Protein AF-A0A973BEH5-F1 (afdb_monomer)

Radius of gyration: 23.43 Å; Cα contacts (8 Å, |Δi|>4): 34; chains: 1; bounding box: 37×47×64 Å

Solvent-accessible surface area (backbone atoms only — not comparable to full-atom values): 5203 Å² total; per-residue (Å²): 137,84,82,72,81,67,81,78,76,71,70,76,76,71,80,86,62,59,73,83,32,71,72,38,46,53,50,51,53,49,52,63,52,47,54,55,47,46,49,50,48,49,56,67,42,44,47,53,46,42,19,37,76,72,64,68,23,71,71,63,11,50,50,52,54,52,49,53,53,52,52,52,50,54,52,44,69,63,45,50,63,60,54,47,67,73,75,106

Foldseek 3Di:
DDPDPDPVPPPPPDPPDDCPHPVNVVVVVCCVVVVCCCCVVVPVNVLQCCLPVVQPHDPRSVVVSVVVVVVVVVVCVVVVVVVVVVVD

Mean predicted aligned error: 9.7 Å

Nearest PDB structures (foldseek):
  3j6s-assembly1_B  TM=2.847E-01  e=7.680E+00  dengue virus type 3

pLDDT: mean 88.35, std 13.99, range [48.84, 98.38]

Secondary structure (DSSP, 8-state):
---PPPGGG---------TTSHHHHHHHHHHHHHHHHIIIIIIIIIHHHIIIIIT-SHHHHHHHHHHHHHHHHHHHHHHHHHHHHHH-

Structure (mmCIF, N/CA/C/O backbone):
data_AF-A0A973BEH5-F1
#
_entry.id   AF-A0A973BEH5-F1
#
loop_
_atom_site.group_PDB
_atom_site.id
_atom_site.type_symbol
_atom_site.label_atom_id
_atom_site.label_alt_id
_atom_site.label_comp_id
_atom_site.label_asym_id
_atom_site.label_entity_id
_atom_site.label_seq_id
_atom_site.pdbx_PDB_ins_code
_atom_site.Cartn_x
_atom_site.Cartn_y
_atom_site.Cartn_z
_atom_site.occupancy
_atom_site.B_iso_or_equiv
_atom_site.auth_seq_id
_atom_site.auth_comp_id
_atom_site.auth_asym_id
_atom_site.auth_atom_id
_atom_site.pdbx_PDB_model_num
ATOM 1 N N . MET A 1 1 ? -10.996 36.838 47.150 1.00 48.84 1 MET A N 1
ATOM 2 C CA . MET A 1 1 ? -11.940 35.879 46.542 1.00 48.84 1 MET A CA 1
ATOM 3 C C . MET A 1 1 ? -11.110 34.887 45.741 1.00 48.84 1 MET A C 1
ATOM 5 O O . MET A 1 1 ? -10.715 35.194 44.628 1.00 48.84 1 MET A O 1
ATOM 9 N N . SER A 1 2 ? -10.712 33.784 46.381 1.00 59.88 2 SER A N 1
ATOM 10 C CA . SER A 1 2 ? -9.924 32.710 45.766 1.00 59.88 2 SER A CA 1
ATOM 11 C C . SER A 1 2 ? -10.900 31.763 45.081 1.00 59.88 2 SER A C 1
ATOM 13 O O . SER A 1 2 ? -11.663 31.075 45.756 1.00 59.88 2 SER A O 1
ATOM 15 N N . HIS A 1 3 ? -10.946 31.794 43.753 1.00 61.19 3 HIS A N 1
ATOM 16 C CA . HIS A 1 3 ? -11.704 30.823 42.977 1.00 61.19 3 HIS A CA 1
ATOM 17 C C . HIS A 1 3 ? -10.815 29.587 42.818 1.00 61.19 3 HIS A C 1
ATOM 19 O O . HIS A 1 3 ? -9.997 29.510 41.907 1.00 61.19 3 HIS A O 1
ATOM 25 N N . SER A 1 4 ? -10.896 28.668 43.782 1.00 66.06 4 SER A N 1
ATOM 26 C CA . SER A 1 4 ? -10.309 27.338 43.615 1.00 66.06 4 SER A CA 1
ATOM 27 C C . SER A 1 4 ? -11.149 26.597 42.569 1.00 66.06 4 SER A C 1
ATOM 29 O O . SER A 1 4 ? -12.370 26.569 42.734 1.00 66.06 4 SER A O 1
ATOM 31 N N . PRO A 1 5 ? -10.553 26.048 41.494 1.00 67.12 5 PRO A N 1
ATOM 32 C CA . PRO A 1 5 ? -11.288 25.232 40.534 1.00 67.12 5 PRO A CA 1
ATOM 33 C C . PRO A 1 5 ? -11.960 24.069 41.269 1.00 67.12 5 PRO A C 1
ATOM 35 O O . PRO A 1 5 ? -11.314 23.390 42.069 1.00 67.12 5 PRO A O 1
ATOM 38 N N . ASP A 1 6 ? -13.253 23.865 41.033 1.00 67.50 6 ASP A N 1
ATOM 39 C CA . ASP A 1 6 ? -13.993 22.738 41.595 1.00 67.50 6 ASP A CA 1
ATOM 40 C C . ASP A 1 6 ? -13.389 21.423 41.053 1.00 67.50 6 ASP A C 1
ATOM 42 O O . ASP A 1 6 ? -13.286 21.260 39.840 1.00 67.50 6 ASP A O 1
ATOM 46 N N . PRO A 1 7 ? -12.951 20.468 41.886 1.00 63.06 7 PRO A N 1
ATOM 47 C CA . PRO A 1 7 ? -12.432 19.188 41.402 1.00 63.06 7 PRO A CA 1
ATOM 48 C C . PRO A 1 7 ? -13.488 18.325 40.681 1.00 63.06 7 PRO A C 1
ATOM 50 O O . PRO A 1 7 ? -13.126 17.323 40.065 1.00 63.06 7 PRO A O 1
ATOM 53 N N . SER A 1 8 ? -14.776 18.692 40.719 1.00 62.66 8 SER A N 1
ATOM 54 C CA . SER A 1 8 ? -15.866 17.950 40.068 1.00 62.66 8 SER A CA 1
ATOM 55 C C . SER A 1 8 ? -15.945 18.118 38.540 1.00 62.66 8 SER A C 1
ATOM 57 O O . SER A 1 8 ? -16.622 17.332 37.876 1.00 62.66 8 SER A O 1
ATOM 59 N N . ILE A 1 9 ? -15.240 19.099 37.958 1.00 60.00 9 ILE A N 1
ATOM 60 C CA . ILE A 1 9 ? -15.278 19.392 36.508 1.00 60.00 9 ILE A CA 1
ATOM 61 C C . ILE A 1 9 ? -14.305 18.561 35.666 1.00 60.00 9 ILE A C 1
ATOM 63 O O . ILE A 1 9 ? -14.365 18.623 34.439 1.00 60.00 9 ILE A O 1
ATOM 67 N N . VAL A 1 10 ? -13.472 17.713 36.273 1.00 61.78 10 VAL A N 1
ATOM 68 C CA . VAL A 1 10 ? -12.730 16.689 35.520 1.00 61.78 10 VAL A CA 1
ATOM 69 C C . VAL A 1 10 ? -13.618 15.454 35.383 1.00 61.78 10 VAL A C 1
ATOM 71 O O . VAL A 1 10 ? -13.383 14.413 35.993 1.00 61.78 10 VAL A O 1
ATOM 74 N N . GLN A 1 11 ? -14.679 15.568 34.584 1.00 60.16 11 GLN A N 1
ATOM 75 C CA . GLN A 1 11 ? -15.367 14.384 34.084 1.00 60.16 11 GLN A CA 1
ATOM 76 C C . GLN A 1 11 ? -14.411 13.681 33.122 1.00 60.16 11 GLN A C 1
ATOM 78 O O . GLN A 1 11 ? -14.299 14.031 31.951 1.00 60.16 11 GLN A O 1
ATOM 83 N N . THR A 1 12 ? -13.670 12.703 33.639 1.00 59.62 12 THR A N 1
ATOM 84 C CA . THR A 1 12 ? -13.012 11.696 32.813 1.00 59.62 12 THR A CA 1
ATOM 85 C C . THR A 1 12 ? -14.121 10.938 32.095 1.00 59.62 12 THR A C 1
ATOM 87 O O . THR A 1 12 ? -14.710 10.019 32.663 1.00 59.62 12 THR A O 1
ATOM 90 N N . GLU A 1 13 ? -14.463 11.358 30.877 1.00 58.72 13 GLU A N 1
ATOM 91 C CA . GLU A 1 13 ? -15.309 10.570 29.992 1.00 58.72 13 GLU A CA 1
ATOM 92 C C . GLU A 1 13 ? -14.649 9.200 29.841 1.00 58.72 13 GLU A C 1
ATOM 94 O O . GLU A 1 13 ? -13.634 9.025 29.164 1.00 58.72 13 GLU A O 1
ATOM 99 N N . ALA A 1 14 ? -15.190 8.211 30.548 1.00 59.84 14 ALA A N 1
ATOM 100 C CA . ALA A 1 14 ? -14.794 6.837 30.358 1.00 59.84 14 ALA A CA 1
ATOM 101 C C . ALA A 1 14 ? -15.101 6.508 28.897 1.00 59.84 14 ALA A C 1
ATOM 103 O O . ALA A 1 14 ? -16.270 6.515 28.501 1.00 59.84 14 ALA A O 1
ATOM 104 N N . VAL A 1 15 ? -14.064 6.235 28.098 1.00 63.00 15 VAL A N 1
ATOM 105 C CA . VAL A 1 15 ? -14.189 5.728 26.726 1.00 63.00 15 VAL A CA 1
ATOM 106 C C . VAL A 1 15 ? -14.930 4.393 26.811 1.00 63.00 15 VAL A C 1
ATOM 108 O O . VAL A 1 15 ? -14.345 3.323 26.967 1.00 63.00 15 VAL A O 1
ATOM 111 N N . THR A 1 16 ? -16.260 4.454 26.818 1.00 63.28 16 THR A N 1
ATOM 112 C CA . THR A 1 16 ? -17.112 3.318 27.165 1.00 63.28 16 THR A CA 1
ATOM 113 C C . THR A 1 16 ? -17.385 2.525 25.897 1.00 63.28 16 THR A C 1
ATOM 115 O O . THR A 1 16 ? -18.477 2.524 25.336 1.00 63.28 16 THR A O 1
ATOM 118 N N . GLY A 1 17 ? -16.351 1.842 25.420 1.00 62.81 17 GLY A N 1
ATOM 119 C CA . GLY A 1 17 ? -16.463 0.743 24.476 1.00 62.81 17 GLY A CA 1
ATOM 120 C C . GLY A 1 17 ? -15.756 -0.457 25.081 1.00 62.81 17 GLY A C 1
ATOM 121 O O . GLY A 1 17 ? -14.537 -0.446 25.214 1.00 62.81 17 GLY A O 1
ATOM 122 N N . LYS A 1 18 ? -16.494 -1.505 25.474 1.00 73.81 18 LYS A N 1
ATOM 123 C CA . LYS A 1 18 ? -15.847 -2.760 25.888 1.00 73.81 18 LYS A CA 1
ATOM 124 C C . LYS A 1 18 ? -14.976 -3.244 24.722 1.00 73.81 18 LYS A C 1
ATOM 126 O O . LYS A 1 18 ?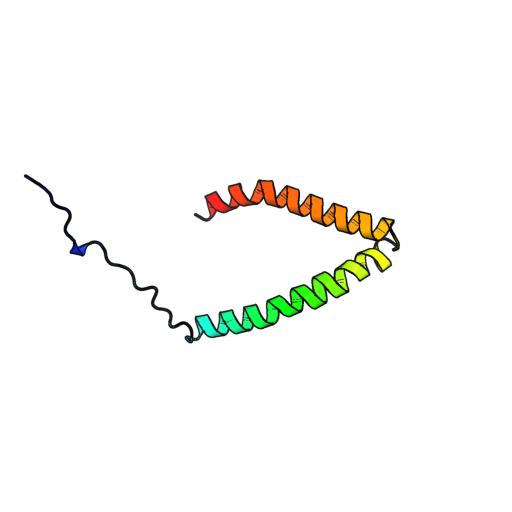 -15.468 -3.284 23.596 1.00 73.81 18 LYS A O 1
ATOM 131 N N . ALA A 1 19 ? -13.731 -3.647 24.984 1.00 70.50 19 ALA A N 1
ATOM 132 C CA . ALA A 1 19 ? -12.808 -4.139 23.950 1.00 70.50 19 ALA A CA 1
ATOM 133 C C . ALA A 1 19 ? -13.402 -5.295 23.113 1.00 70.50 19 ALA A C 1
ATOM 135 O O . ALA A 1 19 ? -13.112 -5.426 21.931 1.00 70.50 19 ALA A O 1
ATOM 136 N N . LEU A 1 20 ? -14.299 -6.086 23.714 1.00 83.31 20 LEU A N 1
ATOM 137 C CA . LEU A 1 20 ? -15.043 -7.178 23.074 1.00 83.31 20 LEU A CA 1
ATOM 138 C C . LEU A 1 20 ? -16.481 -6.801 22.667 1.00 83.31 20 LEU A C 1
ATOM 140 O O . LEU A 1 20 ? -17.308 -7.669 22.407 1.00 83.31 20 LEU A O 1
ATOM 144 N N . GLY A 1 21 ? -16.828 -5.515 22.645 1.00 90.31 21 GLY A N 1
ATOM 145 C CA . GLY A 1 21 ? -18.086 -5.051 22.062 1.00 90.31 21 GLY A CA 1
ATOM 146 C C . GLY A 1 21 ? -18.084 -5.210 20.538 1.00 90.31 21 GLY A C 1
ATOM 147 O O . GLY A 1 21 ? -1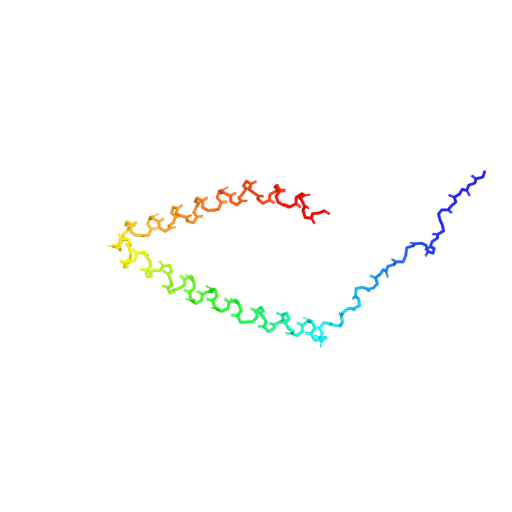7.030 -5.369 19.927 1.00 90.31 21 GLY A O 1
ATOM 148 N N . ILE A 1 22 ? -19.255 -5.095 19.903 1.00 90.75 22 ILE A N 1
ATOM 149 C CA . ILE A 1 22 ? -19.414 -5.264 18.443 1.00 90.75 22 ILE A CA 1
ATOM 150 C C . IL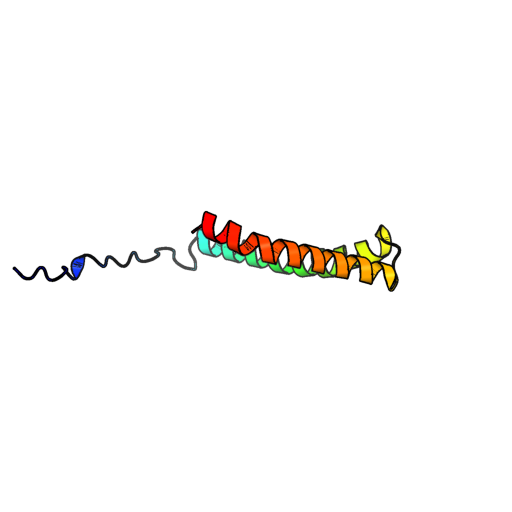E A 1 22 ? -18.434 -4.382 17.657 1.00 90.75 22 ILE A C 1
ATOM 152 O O . ILE A 1 22 ? -17.837 -4.851 16.696 1.00 90.75 22 ILE A O 1
ATOM 156 N N . LYS A 1 23 ? -18.210 -3.134 18.094 1.00 90.75 23 LYS A N 1
ATOM 157 C CA . LYS A 1 23 ? -17.237 -2.222 17.467 1.00 90.75 23 LYS A CA 1
ATOM 158 C C . LYS A 1 23 ? -15.798 -2.749 17.553 1.00 90.75 23 LYS A C 1
ATOM 160 O O . LYS A 1 23 ? -15.080 -2.703 16.562 1.00 90.75 23 LYS A O 1
ATOM 165 N N . GLY A 1 24 ? -15.395 -3.271 18.714 1.00 90.88 24 GLY A N 1
ATOM 166 C CA . GLY A 1 24 ? -14.057 -3.828 18.929 1.00 90.88 24 GLY A CA 1
ATOM 167 C C . GLY A 1 24 ? -13.830 -5.125 18.152 1.00 90.88 24 GLY A C 1
ATOM 168 O O . GLY A 1 24 ? -12.791 -5.288 17.522 1.00 90.88 24 GLY A O 1
ATOM 169 N N . ILE A 1 25 ? -14.833 -6.007 18.105 1.00 94.00 25 ILE A N 1
ATOM 170 C CA . ILE A 1 25 ? -14.778 -7.245 17.314 1.00 94.00 25 ILE A CA 1
ATOM 171 C C . ILE A 1 25 ? -14.774 -6.939 15.810 1.00 94.00 25 ILE A C 1
ATOM 173 O O . ILE A 1 25 ? -13.985 -7.528 15.074 1.00 94.00 25 ILE A O 1
ATOM 177 N N . ALA A 1 26 ? -15.607 -6.002 15.345 1.00 93.69 26 ALA A N 1
ATOM 178 C CA . ALA A 1 26 ? -15.627 -5.582 13.945 1.00 93.69 26 ALA A CA 1
ATOM 179 C C . ALA A 1 26 ? -14.269 -5.013 13.514 1.00 93.69 26 ALA A C 1
ATOM 181 O O . ALA A 1 26 ? -13.761 -5.377 12.454 1.00 93.69 26 ALA A O 1
ATOM 182 N N . TRP A 1 27 ? -13.654 -4.182 14.362 1.00 93.81 27 TRP A N 1
ATOM 183 C CA . TRP A 1 27 ? -12.299 -3.687 14.139 1.00 93.81 27 TRP A CA 1
ATOM 184 C C . TRP A 1 27 ? -11.273 -4.827 14.117 1.00 93.81 27 TRP A C 1
ATOM 186 O O . TRP A 1 27 ? -10.492 -4.918 13.177 1.00 93.81 27 TRP A O 1
ATOM 196 N N . ALA A 1 28 ? -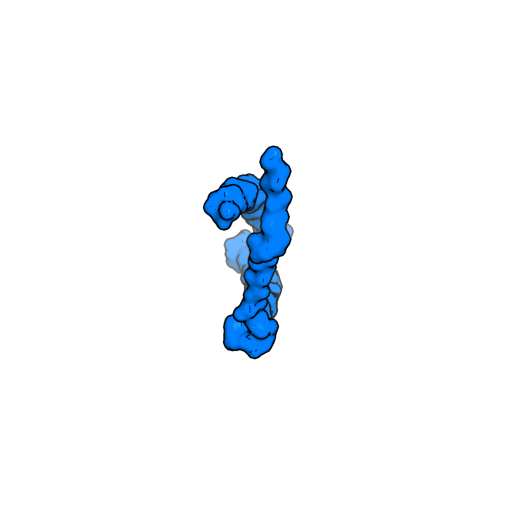11.309 -5.744 15.087 1.00 95.00 28 ALA A N 1
ATOM 197 C CA . ALA A 1 28 ? -10.351 -6.846 15.166 1.00 95.00 28 ALA A CA 1
ATOM 198 C C . ALA A 1 28 ? -10.413 -7.772 13.939 1.00 95.00 28 ALA A C 1
ATOM 200 O O . ALA A 1 28 ? -9.372 -8.164 13.418 1.00 95.00 28 ALA A O 1
ATOM 201 N N . ILE A 1 29 ? -11.614 -8.093 13.446 1.00 96.69 29 ILE A N 1
ATOM 202 C CA . ILE A 1 29 ? -11.795 -8.901 12.229 1.00 96.69 29 ILE A CA 1
ATOM 203 C C . ILE A 1 29 ? -11.309 -8.136 10.993 1.00 96.69 29 ILE A C 1
ATOM 205 O O . ILE A 1 29 ? -10.637 -8.718 10.141 1.00 96.69 29 ILE A O 1
ATOM 209 N N . PHE A 1 30 ? -11.622 -6.839 10.898 1.00 96.19 30 PHE A N 1
ATOM 210 C CA . PHE A 1 30 ? -11.140 -5.992 9.809 1.00 96.19 30 PHE A CA 1
ATOM 211 C C . PHE A 1 30 ? -9.609 -5.961 9.765 1.00 96.19 30 PHE A C 1
ATOM 213 O O . PHE A 1 30 ? -9.028 -6.235 8.719 1.00 96.19 30 PHE A O 1
ATOM 220 N N . GLU A 1 31 ? -8.953 -5.704 10.895 1.00 96.88 31 GLU A N 1
ATOM 221 C CA . GLU A 1 31 ? -7.492 -5.697 10.999 1.00 96.88 31 GLU A CA 1
ATOM 222 C C . GLU A 1 31 ? -6.881 -7.065 10.692 1.00 96.88 31 GLU A C 1
ATOM 224 O O . GLU A 1 31 ? -5.895 -7.161 9.954 1.00 96.88 31 GLU A O 1
ATOM 229 N N . TRP A 1 32 ? -7.498 -8.132 11.210 1.00 96.06 32 TRP A N 1
ATOM 230 C CA . TRP A 1 32 ? -7.070 -9.504 10.958 1.00 96.06 32 TRP A CA 1
ATOM 231 C C . T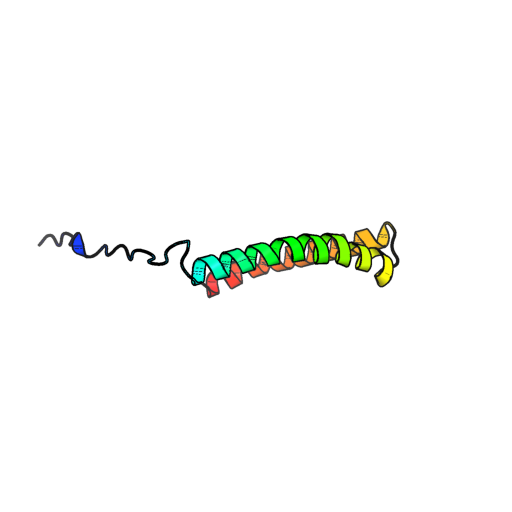RP A 1 32 ? -7.133 -9.868 9.474 1.00 96.06 32 TRP A C 1
ATOM 233 O O . TRP A 1 32 ? -6.242 -10.564 9.005 1.00 96.06 32 TRP A O 1
ATOM 243 N N . ALA A 1 33 ? -8.130 -9.396 8.722 1.00 96.75 33 ALA A N 1
ATOM 244 C CA . ALA A 1 33 ? -8.217 -9.638 7.280 1.00 96.75 33 ALA A CA 1
ATOM 245 C C . ALA A 1 33 ? -7.323 -8.683 6.468 1.00 96.75 33 ALA A C 1
ATOM 247 O O . ALA A 1 33 ? -6.689 -9.087 5.488 1.00 96.75 33 ALA A O 1
ATOM 248 N N . ARG A 1 34 ? -7.245 -7.414 6.883 1.00 97.69 34 ARG A N 1
ATOM 249 C CA . ARG A 1 34 ? -6.495 -6.359 6.192 1.00 97.69 34 ARG A CA 1
ATOM 250 C C . ARG A 1 34 ? -5.001 -6.648 6.161 1.00 97.69 34 ARG A C 1
ATOM 252 O O . ARG A 1 34 ? -4.384 -6.518 5.104 1.00 97.69 34 ARG A O 1
ATOM 259 N N . ASN A 1 35 ? -4.417 -7.035 7.295 1.00 97.62 35 ASN A N 1
ATOM 260 C CA . ASN A 1 35 ? -2.965 -7.183 7.404 1.00 97.62 35 ASN A CA 1
ATOM 261 C C . ASN A 1 35 ? -2.417 -8.317 6.511 1.00 97.62 35 ASN A C 1
ATOM 263 O O . ASN A 1 35 ? -1.470 -8.064 5.762 1.00 97.62 35 ASN A O 1
ATOM 267 N N . PRO A 1 36 ? -2.993 -9.535 6.493 1.00 96.81 36 PRO A N 1
ATOM 268 C CA . PRO A 1 36 ? -2.596 -10.589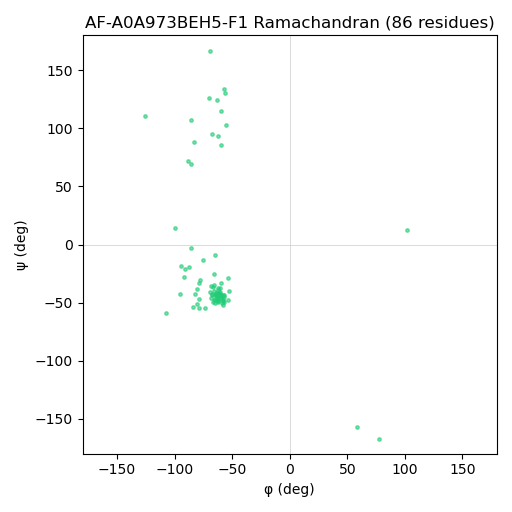 5.564 1.00 96.81 36 PRO A CA 1
ATOM 269 C C . PRO A 1 36 ? -2.845 -10.219 4.105 1.00 96.81 36 PRO A C 1
ATOM 271 O O . PRO A 1 36 ? -1.972 -10.466 3.279 1.00 96.81 36 PRO A O 1
ATOM 274 N N . TYR A 1 37 ? -3.984 -9.596 3.777 1.00 97.12 37 TYR A N 1
ATOM 275 C CA . TYR A 1 37 ? -4.250 -9.140 2.411 1.00 97.12 37 TYR A CA 1
ATOM 276 C C . TYR A 1 37 ? -3.159 -8.182 1.926 1.00 97.12 37 TYR A C 1
ATOM 278 O O . TYR A 1 37 ? -2.594 -8.387 0.854 1.00 97.12 37 TYR A O 1
ATOM 286 N N . TYR A 1 38 ? -2.817 -7.172 2.729 1.00 97.25 38 TYR A N 1
ATOM 287 C CA . TYR A 1 38 ? -1.802 -6.198 2.348 1.00 97.25 38 TYR A CA 1
ATOM 288 C C . TYR A 1 38 ? -0.431 -6.857 2.161 1.00 97.25 38 TYR A C 1
ATOM 290 O O . TYR A 1 38 ? 0.203 -6.687 1.123 1.00 97.25 38 TYR A O 1
ATOM 298 N N . ASN A 1 39 ? 0.000 -7.681 3.116 1.00 97.31 39 ASN A N 1
ATOM 299 C CA . ASN A 1 39 ? 1.299 -8.342 3.016 1.00 97.31 39 ASN A CA 1
ATOM 300 C C . ASN A 1 39 ? 1.359 -9.328 1.840 1.00 97.31 39 ASN A C 1
ATOM 302 O O . ASN A 1 39 ? 2.268 -9.262 1.019 1.00 97.31 39 ASN A O 1
ATOM 306 N N . ILE A 1 40 ? 0.386 -10.229 1.718 1.00 97.81 40 ILE A N 1
ATOM 307 C CA . ILE A 1 40 ? 0.426 -11.285 0.702 1.00 97.81 40 ILE A CA 1
ATOM 308 C C . ILE A 1 40 ? 0.136 -10.703 -0.680 1.00 97.81 40 ILE A C 1
ATOM 310 O O . ILE A 1 40 ? 0.934 -10.871 -1.597 1.00 97.81 40 ILE A O 1
ATOM 314 N N . ILE A 1 41 ? -0.988 -10.008 -0.844 1.00 97.88 41 ILE A N 1
ATOM 315 C CA . ILE A 1 41 ? -1.447 -9.584 -2.168 1.00 97.88 41 ILE A CA 1
ATOM 316 C C . ILE A 1 41 ? -0.688 -8.353 -2.647 1.00 97.88 41 ILE A C 1
ATOM 318 O O . ILE A 1 41 ? -0.232 -8.333 -3.785 1.00 97.88 41 ILE A O 1
ATOM 322 N N . VAL A 1 42 ? -0.522 -7.327 -1.811 1.00 96.38 42 VAL A N 1
ATOM 323 C CA . VAL A 1 42 ? 0.080 -6.065 -2.271 1.00 96.38 42 VAL A CA 1
ATOM 324 C C . VAL A 1 42 ? 1.605 -6.178 -2.321 1.00 96.38 42 VAL A C 1
ATOM 326 O O . VAL A 1 42 ? 2.217 -5.894 -3.355 1.00 96.38 42 VAL A O 1
ATOM 329 N N . ILE A 1 43 ? 2.228 -6.630 -1.232 1.00 95.81 43 ILE A N 1
ATOM 330 C CA . ILE A 1 43 ? 3.694 -6.675 -1.140 1.00 95.81 43 ILE A CA 1
ATOM 331 C C . ILE A 1 43 ? 4.251 -7.886 -1.893 1.00 95.81 43 ILE A C 1
ATOM 333 O O . ILE A 1 43 ? 5.095 -7.719 -2.769 1.00 95.81 43 ILE A O 1
ATOM 337 N N . TYR A 1 44 ? 3.789 -9.100 -1.587 1.00 96.56 44 TYR A N 1
ATOM 338 C CA . TYR A 1 44 ? 4.436 -10.308 -2.114 1.00 96.56 44 TYR A CA 1
ATOM 339 C C . TYR A 1 44 ? 3.931 -10.778 -3.481 1.00 96.56 44 TYR A C 1
ATOM 341 O O . TYR A 1 44 ? 4.650 -11.516 -4.147 1.00 96.56 44 TYR A O 1
ATOM 349 N N . VAL A 1 45 ? 2.743 -10.360 -3.926 1.00 97.12 45 VAL A N 1
ATOM 350 C CA . VAL A 1 45 ? 2.199 -10.756 -5.239 1.00 97.12 45 VAL A CA 1
ATOM 351 C C . VAL A 1 45 ? 2.239 -9.599 -6.229 1.00 97.12 45 VAL A C 1
ATOM 353 O O . VAL A 1 45 ? 2.880 -9.697 -7.274 1.00 97.12 45 VAL A O 1
ATOM 356 N N . PHE A 1 46 ? 1.580 -8.487 -5.913 1.00 96.88 46 PHE A N 1
ATOM 357 C CA . PHE A 1 46 ? 1.407 -7.387 -6.855 1.00 96.88 46 PHE A CA 1
ATOM 358 C C . PHE A 1 46 ? 2.722 -6.672 -7.164 1.00 96.88 46 PHE A C 1
ATOM 360 O O . PHE A 1 46 ? 3.024 -6.434 -8.330 1.00 96.88 46 PHE A O 1
ATOM 367 N N . THR A 1 47 ? 3.520 -6.358 -6.142 1.00 96.88 47 THR A N 1
ATOM 368 C CA . THR A 1 47 ? 4.790 -5.641 -6.327 1.00 96.88 47 THR A CA 1
ATOM 369 C C . THR A 1 47 ? 5.756 -6.375 -7.274 1.00 96.88 47 THR A C 1
ATOM 371 O O . THR A 1 47 ? 6.192 -5.757 -8.250 1.00 96.88 47 THR A O 1
ATOM 374 N N . PRO A 1 48 ? 6.075 -7.674 -7.081 1.00 95.44 48 PRO A N 1
ATOM 375 C CA . PRO A 1 48 ? 6.934 -8.392 -8.022 1.00 95.44 48 PRO A CA 1
ATOM 376 C C . PRO A 1 48 ? 6.271 -8.612 -9.385 1.00 95.44 48 PRO A C 1
ATOM 378 O O . PRO A 1 48 ? 6.961 -8.494 -10.394 1.00 95.44 48 PRO A O 1
ATOM 381 N N . TYR A 1 49 ? 4.954 -8.853 -9.449 1.00 96.62 49 TYR A N 1
ATOM 382 C CA . TYR A 1 49 ? 4.231 -8.918 -10.726 1.00 96.62 49 TYR A CA 1
ATOM 383 C C . TYR A 1 49 ? 4.392 -7.623 -11.530 1.00 96.62 49 TYR A C 1
ATOM 385 O O . TYR A 1 49 ? 4.674 -7.666 -12.722 1.00 96.62 49 TYR A O 1
ATOM 393 N N . PHE A 1 50 ? 4.251 -6.466 -10.885 1.00 96.19 50 PHE A N 1
ATOM 394 C CA . PHE A 1 50 ? 4.407 -5.176 -11.545 1.00 96.19 50 PHE A CA 1
ATOM 395 C C . PHE A 1 50 ? 5.844 -4.976 -12.040 1.00 96.19 50 PHE A C 1
ATOM 397 O O . PHE A 1 50 ? 6.055 -4.620 -13.201 1.00 96.19 50 PHE A O 1
ATOM 404 N N . ALA A 1 51 ? 6.833 -5.259 -11.187 1.00 97.06 51 ALA A N 1
ATOM 405 C CA . ALA A 1 51 ? 8.240 -5.173 -11.566 1.00 97.06 51 ALA A CA 1
ATOM 406 C C . ALA A 1 51 ? 8.562 -6.061 -12.779 1.00 97.06 51 ALA A C 1
ATOM 408 O O . ALA A 1 51 ? 9.270 -5.629 -13.686 1.00 97.06 51 ALA A O 1
ATOM 409 N N . ASP A 1 52 ? 8.042 -7.287 -12.797 1.00 97.38 52 ASP A N 1
ATOM 410 C CA . ASP A 1 52 ? 8.388 -8.296 -13.794 1.00 97.38 52 ASP A CA 1
ATOM 411 C C . ASP A 1 52 ? 7.577 -8.162 -15.087 1.00 97.38 52 ASP A C 1
ATOM 413 O O . ASP A 1 52 ? 8.133 -8.007 -16.171 1.00 97.38 52 ASP A O 1
ATOM 417 N N . GLN A 1 53 ? 6.253 -8.142 -14.969 1.00 96.88 53 GLN A N 1
ATOM 418 C CA . GLN A 1 53 ? 5.335 -8.250 -16.102 1.00 96.88 53 GLN A CA 1
ATOM 419 C C . GLN A 1 53 ? 4.933 -6.892 -16.686 1.00 96.88 53 GLN A C 1
ATOM 421 O O . GLN A 1 53 ? 4.622 -6.810 -17.871 1.00 96.88 53 GLN A O 1
ATOM 426 N N . VAL A 1 54 ? 4.928 -5.823 -15.881 1.00 95.31 54 VAL A N 1
ATOM 427 C CA . VAL A 1 54 ? 4.522 -4.483 -16.348 1.00 95.31 54 VAL A CA 1
ATOM 428 C C . VAL A 1 54 ? 5.728 -3.648 -16.766 1.00 95.31 54 VAL A C 1
ATOM 430 O O . VAL A 1 54 ? 5.681 -2.978 -17.795 1.00 95.31 54 VAL A O 1
ATOM 433 N N . VAL A 1 55 ? 6.816 -3.688 -15.992 1.00 95.44 55 VAL A N 1
ATOM 434 C CA . VAL A 1 55 ? 8.031 -2.904 -16.282 1.00 95.44 55 VAL A CA 1
ATOM 435 C C . VAL A 1 55 ? 9.034 -3.673 -17.156 1.00 95.44 55 VAL A C 1
ATOM 437 O O . VAL A 1 55 ? 9.851 -3.052 -17.833 1.00 95.44 55 VAL A O 1
ATOM 440 N N . GLY A 1 56 ? 8.960 -5.008 -17.194 1.00 92.94 56 GLY A N 1
ATOM 441 C CA . GLY A 1 56 ? 9.848 -5.857 -18.001 1.00 92.94 56 GLY A CA 1
ATOM 442 C C . GLY A 1 56 ? 10.979 -6.535 -17.218 1.00 92.94 56 GLY A C 1
ATOM 443 O O . GLY A 1 56 ? 11.904 -7.075 -17.824 1.00 92.94 56 GLY A O 1
ATOM 444 N N . GLY A 1 57 ? 10.912 -6.517 -15.884 1.00 94.00 57 GLY A N 1
ATOM 445 C CA . GLY A 1 57 ? 11.718 -7.358 -15.005 1.00 94.00 57 GLY A CA 1
ATOM 446 C C . GLY A 1 57 ? 13.166 -6.932 -14.792 1.00 94.00 57 GLY A C 1
ATOM 447 O O . GLY A 1 57 ? 13.589 -5.803 -15.062 1.00 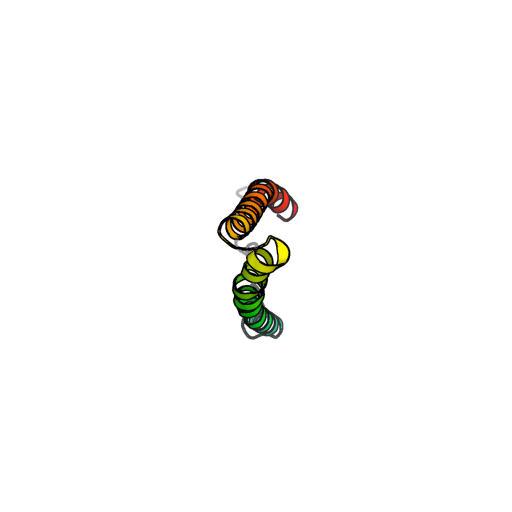94.00 57 GLY A O 1
ATOM 448 N N . GLY A 1 58 ? 13.922 -7.860 -14.201 1.00 93.06 58 GLY A N 1
ATOM 449 C CA . GLY A 1 58 ? 15.328 -7.675 -13.846 1.00 93.06 58 GLY A CA 1
ATOM 450 C C . GLY A 1 58 ? 15.583 -6.504 -12.889 1.00 93.06 58 GLY A C 1
ATOM 451 O O . GLY A 1 58 ? 14.706 -6.058 -12.147 1.00 93.06 58 GLY A O 1
ATOM 452 N N . ALA A 1 59 ? 16.818 -5.997 -12.905 1.00 95.12 59 ALA A N 1
ATOM 453 C CA . ALA A 1 59 ? 17.223 -4.884 -12.046 1.00 95.12 59 ALA A CA 1
ATOM 454 C C . ALA A 1 59 ? 16.432 -3.598 -12.345 1.00 95.12 59 ALA A C 1
ATOM 456 O O . ALA A 1 59 ? 16.053 -2.892 -11.417 1.00 95.12 59 ALA A O 1
ATOM 457 N N . ALA A 1 60 ? 16.125 -3.328 -13.619 1.00 93.88 60 ALA A N 1
ATOM 458 C CA . ALA A 1 60 ? 15.377 -2.139 -14.024 1.00 93.88 60 ALA A CA 1
ATOM 459 C C . ALA A 1 60 ? 13.948 -2.128 -13.450 1.00 93.88 60 ALA A C 1
ATOM 461 O O . ALA A 1 60 ? 13.528 -1.112 -12.896 1.00 93.88 60 ALA A O 1
ATOM 462 N N . GLY A 1 61 ? 13.236 -3.262 -13.500 1.00 96.00 61 GLY A N 1
ATOM 463 C CA . GLY A 1 61 ? 11.910 -3.406 -12.889 1.00 96.00 61 GLY A CA 1
ATOM 464 C C . GLY A 1 61 ? 11.916 -3.123 -11.387 1.00 96.00 61 GLY A C 1
ATOM 465 O O . GLY A 1 61 ? 11.075 -2.374 -10.884 1.00 96.00 61 GLY A O 1
ATOM 466 N N . GLN A 1 62 ? 12.920 -3.646 -10.679 1.00 95.19 62 GLN A N 1
ATOM 467 C CA . GLN A 1 62 ? 13.098 -3.395 -9.246 1.00 95.19 62 GLN A CA 1
ATOM 468 C C . GLN A 1 62 ? 13.430 -1.927 -8.950 1.00 95.19 62 GLN A C 1
ATOM 470 O O . GLN A 1 62 ? 12.893 -1.353 -8.003 1.00 95.19 62 GLN A O 1
ATOM 475 N N . THR A 1 63 ? 14.266 -1.290 -9.776 1.00 96.94 63 THR A N 1
ATOM 476 C CA . THR A 1 63 ? 14.591 0.136 -9.636 1.00 96.94 63 THR A CA 1
ATOM 477 C C . THR A 1 63 ? 13.356 1.015 -9.797 1.00 96.94 63 THR A C 1
ATOM 479 O O . THR A 1 63 ? 13.169 1.937 -9.006 1.00 96.94 63 THR A O 1
ATOM 482 N N . VAL A 1 64 ? 12.490 0.736 -10.777 1.00 97.25 64 VAL A N 1
ATOM 483 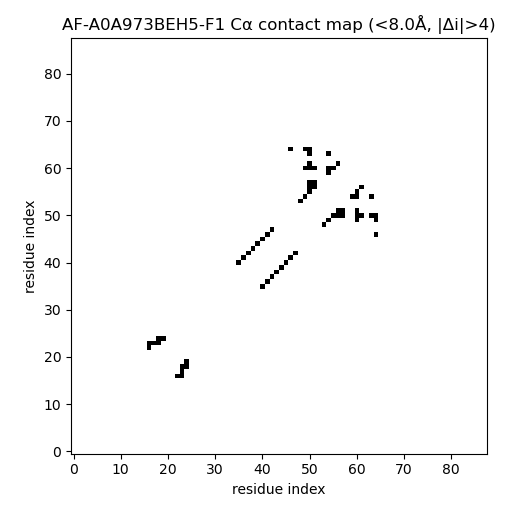C CA . VAL A 1 64 ? 11.256 1.512 -10.968 1.00 97.25 64 VAL A CA 1
ATOM 484 C C . VAL A 1 64 ? 10.351 1.394 -9.746 1.00 97.25 64 VAL A C 1
ATOM 486 O O . VAL A 1 64 ? 9.947 2.420 -9.206 1.00 97.25 64 VAL A O 1
ATOM 489 N N . VAL A 1 65 ? 10.099 0.177 -9.255 1.00 96.19 65 VAL A N 1
ATOM 490 C CA . VAL A 1 65 ? 9.287 -0.040 -8.045 1.00 96.19 65 VAL A CA 1
ATOM 491 C C . VAL A 1 65 ? 9.868 0.695 -6.835 1.00 96.19 65 VAL A C 1
ATOM 493 O O . VAL A 1 65 ? 9.141 1.412 -6.145 1.00 96.19 65 VAL A O 1
ATOM 496 N N . ALA A 1 66 ? 11.174 0.559 -6.591 1.00 95.44 66 ALA A N 1
ATOM 497 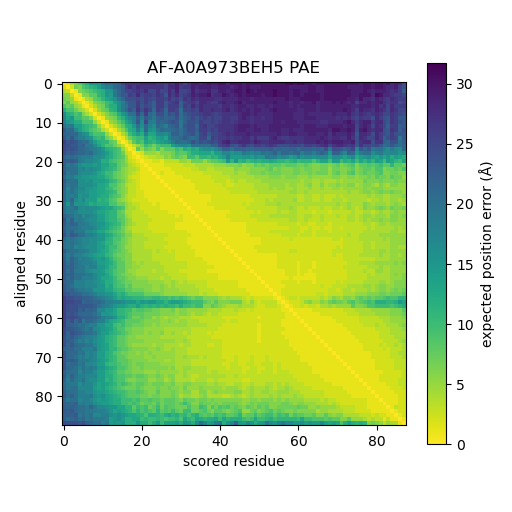C CA . ALA A 1 66 ? 11.840 1.216 -5.470 1.00 95.44 66 ALA A CA 1
ATOM 498 C C . ALA A 1 66 ? 11.726 2.746 -5.557 1.00 95.44 66 ALA A C 1
ATOM 500 O O . ALA A 1 66 ? 11.380 3.400 -4.571 1.00 95.44 66 ALA A O 1
ATOM 501 N N . ASN A 1 67 ? 11.942 3.312 -6.747 1.00 97.56 67 ASN A N 1
ATOM 502 C CA . ASN A 1 67 ? 11.800 4.745 -6.984 1.00 97.56 67 ASN A CA 1
ATOM 503 C C . ASN A 1 67 ? 10.354 5.208 -6.778 1.00 97.56 67 ASN A C 1
ATOM 505 O O . ASN A 1 67 ? 10.137 6.237 -6.143 1.00 97.56 67 ASN A O 1
ATOM 509 N N . THR A 1 68 ? 9.360 4.445 -7.243 1.00 96.44 68 THR A N 1
ATOM 510 C CA . THR A 1 68 ? 7.943 4.764 -7.023 1.00 96.44 68 THR A CA 1
ATOM 511 C C . THR A 1 68 ? 7.603 4.818 -5.534 1.00 96.44 68 THR A C 1
ATOM 513 O O . THR A 1 68 ? 6.977 5.782 -5.090 1.00 96.44 68 THR A O 1
ATOM 516 N N . ILE A 1 69 ? 8.051 3.834 -4.747 1.00 96.12 69 ILE A N 1
ATOM 517 C CA . ILE A 1 69 ? 7.835 3.811 -3.292 1.00 96.12 69 ILE A CA 1
ATOM 518 C C . ILE A 1 69 ? 8.528 5.008 -2.628 1.00 96.12 69 ILE A C 1
ATOM 520 O O . ILE A 1 69 ? 7.922 5.681 -1.794 1.00 96.12 69 ILE A O 1
ATOM 524 N N . ALA A 1 70 ? 9.767 5.317 -3.022 1.00 97.88 70 ALA A N 1
ATOM 525 C CA . ALA A 1 70 ? 10.513 6.453 -2.485 1.00 97.88 70 ALA A CA 1
ATOM 526 C C . ALA A 1 70 ? 9.821 7.794 -2.786 1.00 97.88 70 ALA A C 1
ATOM 528 O O . ALA A 1 70 ? 9.661 8.625 -1.891 1.00 97.88 70 ALA A O 1
ATOM 529 N N . THR A 1 71 ? 9.356 7.995 -4.022 1.00 98.38 71 THR A N 1
ATOM 530 C CA . THR A 1 71 ? 8.616 9.201 -4.412 1.00 98.38 71 THR A CA 1
ATOM 531 C C . THR A 1 71 ? 7.293 9.316 -3.656 1.00 98.38 71 THR A C 1
ATOM 533 O O . THR A 1 71 ? 6.983 10.394 -3.151 1.00 98.38 71 THR A O 1
ATOM 536 N N . ALA A 1 72 ? 6.537 8.223 -3.512 1.00 97.56 72 ALA A N 1
ATOM 537 C CA . ALA A 1 72 ? 5.312 8.221 -2.713 1.00 97.56 72 ALA A CA 1
ATOM 538 C C . ALA A 1 72 ? 5.597 8.573 -1.243 1.00 97.56 72 ALA A C 1
ATOM 540 O O . ALA A 1 72 ? 4.893 9.395 -0.660 1.00 97.56 72 ALA A O 1
ATOM 541 N N . GLY A 1 73 ? 6.666 8.018 -0.665 1.00 97.56 73 GLY A N 1
ATOM 542 C CA . GLY A 1 73 ? 7.117 8.342 0.689 1.00 97.56 73 GLY A CA 1
ATOM 543 C C . GLY A 1 73 ? 7.480 9.818 0.860 1.00 97.56 73 GLY A C 1
ATOM 544 O O . GLY A 1 73 ? 7.094 10.429 1.854 1.00 97.56 73 GLY A O 1
ATOM 545 N N . LEU A 1 74 ? 8.150 10.420 -0.126 1.00 98.38 74 LEU A N 1
ATOM 546 C CA . LEU A 1 74 ? 8.479 11.847 -0.111 1.00 98.38 74 LEU A CA 1
ATOM 547 C C . LEU A 1 74 ? 7.222 12.725 -0.164 1.00 98.38 74 LEU A C 1
ATOM 549 O O . LEU A 1 74 ? 7.111 13.685 0.597 1.00 98.38 74 LEU A O 1
ATOM 553 N N . ILE A 1 75 ? 6.260 12.380 -1.026 1.00 98.19 75 ILE A N 1
ATOM 554 C CA . ILE A 1 75 ? 4.967 13.074 -1.094 1.00 98.19 75 ILE A CA 1
ATOM 555 C C . ILE A 1 75 ? 4.258 12.980 0.263 1.00 98.19 75 ILE A C 1
ATOM 557 O O . ILE A 1 75 ? 3.807 13.992 0.800 1.00 98.19 75 ILE A O 1
ATOM 561 N N . MET A 1 76 ? 4.215 11.784 0.855 1.00 97.25 76 MET A N 1
ATOM 562 C CA . MET A 1 76 ? 3.603 11.565 2.166 1.00 97.25 76 MET A CA 1
ATOM 563 C C . MET A 1 76 ? 4.303 12.348 3.278 1.00 97.25 76 MET A C 1
ATOM 565 O O . MET A 1 76 ? 3.620 12.906 4.130 1.00 97.25 76 MET A O 1
ATOM 569 N N . ALA A 1 77 ? 5.633 12.452 3.261 1.00 97.38 77 ALA A N 1
ATOM 570 C CA . ALA A 1 77 ? 6.388 13.211 4.259 1.00 97.38 77 ALA A CA 1
ATOM 571 C C . ALA A 1 77 ? 5.999 14.699 4.288 1.00 97.38 77 ALA A C 1
ATOM 573 O O . ALA A 1 77 ? 5.989 15.313 5.353 1.00 97.38 77 ALA A O 1
ATOM 574 N N . VAL A 1 78 ? 5.644 15.266 3.132 1.00 97.56 78 VAL A N 1
ATOM 575 C CA . VAL A 1 78 ? 5.187 16.658 3.023 1.00 97.56 78 VAL A CA 1
ATOM 576 C C . VAL A 1 78 ? 3.703 16.792 3.370 1.00 97.56 78 VAL A C 1
ATOM 578 O O . VAL A 1 78 ? 3.320 17.727 4.071 1.00 97.56 78 VAL A O 1
ATOM 581 N N . LEU A 1 79 ? 2.856 15.875 2.894 1.00 97.56 79 LEU A N 1
ATOM 582 C CA . LEU A 1 79 ? 1.402 15.984 3.058 1.00 97.56 79 LEU A CA 1
ATOM 583 C C . LEU A 1 79 ? 0.904 15.575 4.449 1.00 97.56 79 LEU A C 1
ATOM 585 O O . LEU A 1 79 ? -0.057 16.166 4.938 1.00 97.56 79 LEU A O 1
ATOM 589 N N . ALA A 1 80 ? 1.543 14.601 5.099 1.00 96.19 80 ALA A N 1
ATOM 590 C CA . ALA A 1 80 ? 1.141 14.105 6.415 1.00 96.19 80 ALA A CA 1
ATOM 591 C C . ALA A 1 80 ? 0.997 15.203 7.492 1.00 96.19 80 ALA A C 1
ATOM 593 O O . ALA A 1 80 ? -0.044 15.214 8.147 1.00 96.19 80 ALA A O 1
ATOM 594 N N . PRO A 1 81 ? 1.945 16.150 7.682 1.00 94.94 81 PRO A N 1
ATOM 595 C CA . PRO A 1 81 ? 1.780 17.209 8.681 1.00 94.94 81 PRO A CA 1
ATOM 596 C C . PRO A 1 81 ? 0.638 18.176 8.344 1.00 94.94 81 PRO A C 1
ATOM 598 O O . PRO A 1 81 ? -0.076 18.609 9.242 1.00 94.94 81 PRO A O 1
ATOM 601 N N . ILE A 1 82 ? 0.431 18.488 7.060 1.00 95.94 82 ILE A N 1
ATOM 602 C CA . ILE A 1 82 ? -0.631 19.407 6.622 1.00 95.94 82 ILE A CA 1
ATOM 603 C C . ILE A 1 82 ? -2.001 18.784 6.891 1.00 95.94 82 ILE A C 1
ATOM 605 O O . ILE A 1 82 ? -2.864 19.417 7.492 1.00 95.94 82 ILE A O 1
ATOM 609 N N . LEU A 1 83 ? -2.190 17.534 6.462 1.00 94.69 83 LEU A N 1
ATOM 610 C CA . LEU A 1 83 ? -3.438 16.808 6.685 1.00 94.69 83 LEU A CA 1
ATOM 611 C C . LEU A 1 83 ? -3.673 16.537 8.173 1.00 94.69 83 LEU A C 1
ATOM 613 O O . LEU A 1 83 ? -4.814 16.600 8.615 1.00 94.69 83 LEU A O 1
ATOM 617 N N . GLY A 1 84 ? -2.611 16.291 8.944 1.00 92.75 84 GLY A N 1
ATOM 618 C CA . GLY A 1 84 ? -2.692 16.117 10.393 1.00 92.75 84 GLY A CA 1
ATOM 619 C C . GLY A 1 84 ? -3.296 17.332 11.096 1.00 92.75 84 GLY A C 1
ATOM 620 O O . GLY A 1 84 ? -4.235 17.166 11.860 1.00 92.75 84 GLY A O 1
ATOM 621 N N . VAL A 1 85 ? -2.835 18.545 10.771 1.00 95.31 85 VAL A N 1
ATOM 622 C CA . VAL A 1 85 ? -3.358 19.797 11.361 1.00 95.31 85 VAL A CA 1
ATOM 623 C C . VAL A 1 85 ? -4.821 20.076 10.983 1.00 95.31 85 VAL A C 1
ATOM 625 O O . VAL A 1 85 ? -5.503 20.785 11.707 1.00 95.31 85 VAL A O 1
ATOM 628 N N . ILE A 1 86 ? -5.319 19.557 9.855 1.00 95.12 86 ILE A N 1
ATOM 629 C CA . ILE A 1 86 ? -6.724 19.748 9.440 1.00 95.12 86 ILE A CA 1
ATOM 630 C C . ILE A 1 86 ? -7.681 18.828 10.217 1.00 95.12 86 ILE A C 1
ATOM 632 O O . ILE A 1 86 ? -8.859 19.153 10.356 1.00 95.12 86 ILE A O 1
ATOM 636 N N . VAL A 1 87 ? -7.205 17.650 10.631 1.00 93.50 87 VAL A N 1
ATOM 637 C CA . VAL A 1 87 ? -8.025 16.602 11.266 1.00 93.50 87 VAL A CA 1
ATOM 638 C C . VAL A 1 87 ? -7.979 16.676 12.799 1.00 93.50 87 VAL A C 1
ATOM 640 O O . VAL A 1 87 ? -8.859 16.100 13.440 1.00 93.50 87 VAL A O 1
ATOM 643 N N . ASP A 1 88 ? -6.981 17.362 13.361 1.00 77.88 88 ASP A N 1
ATOM 644 C CA . ASP A 1 88 ? -6.911 17.755 14.780 1.00 77.88 88 ASP A CA 1
ATOM 645 C C . ASP A 1 88 ? -7.901 18.892 15.098 1.00 77.88 88 ASP A C 1
ATOM 647 O O . ASP A 1 88 ? -8.646 18.767 16.098 1.00 77.88 88 ASP A O 1
#

Sequence (88 aa):
MSHSPDPSIVQTEAVTGKALGIKGIAWAIFEWARNPYYNIIVIYVFTPYFADQVVGGGAAGQTVVANTIATAGLIMAVLAPILGVIVD